Protein AF-A0A4Y2SVE7-F1 (afdb_monomer)

Structure (mmCIF, N/CA/C/O backbone):
data_AF-A0A4Y2SVE7-F1
#
_entry.id   AF-A0A4Y2SVE7-F1
#
loop_
_atom_site.group_PDB
_atom_site.id
_atom_site.type_symbol
_atom_site.label_atom_id
_atom_site.label_alt_id
_atom_site.label_comp_id
_atom_site.label_asym_id
_atom_site.label_entity_id
_atom_site.label_seq_id
_atom_site.pdbx_PDB_ins_code
_atom_site.Cartn_x
_atom_site.Cartn_y
_atom_site.Cartn_z
_atom_site.occupancy
_atom_site.B_iso_or_equiv
_atom_site.auth_seq_id
_atom_site.auth_comp_id
_atom_site.auth_asym_id
_atom_site.auth_atom_id
_atom_site.pdbx_PDB_model_num
ATOM 1 N N . MET A 1 1 ? 4.058 -2.018 -0.151 1.00 50.72 1 MET A N 1
ATOM 2 C CA . MET A 1 1 ? 3.365 -3.321 -0.138 1.00 50.72 1 MET A CA 1
ATOM 3 C C . MET A 1 1 ? 4.403 -4.383 -0.451 1.00 50.72 1 MET A C 1
ATOM 5 O O . MET A 1 1 ? 5.148 -4.201 -1.406 1.00 50.72 1 MET A O 1
ATOM 9 N N . MET A 1 2 ? 4.569 -5.380 0.418 1.00 52.44 2 MET A N 1
ATOM 10 C CA . MET A 1 2 ? 5.578 -6.427 0.231 1.00 52.44 2 MET A CA 1
ATOM 11 C C . MET A 1 2 ? 5.024 -7.499 -0.712 1.00 52.44 2 MET A C 1
ATOM 13 O O . MET A 1 2 ? 3.997 -8.097 -0.404 1.00 52.44 2 MET A O 1
ATOM 17 N N . CYS A 1 3 ? 5.701 -7.771 -1.828 1.00 52.84 3 CYS A N 1
ATOM 18 C CA . CYS A 1 3 ? 5.452 -8.984 -2.604 1.00 52.84 3 CYS A CA 1
ATOM 19 C C . CYS A 1 3 ? 6.048 -10.162 -1.823 1.00 52.84 3 CYS A C 1
ATOM 21 O O . CYS A 1 3 ? 7.262 -10.369 -1.817 1.00 52.84 3 CYS A O 1
ATOM 23 N N . TRP A 1 4 ? 5.211 -10.904 -1.101 1.00 47.75 4 TRP A N 1
ATOM 24 C CA . TRP A 1 4 ? 5.625 -12.163 -0.493 1.00 47.75 4 TRP A CA 1
ATOM 25 C C . TRP A 1 4 ? 5.637 -13.246 -1.572 1.00 47.75 4 TRP A C 1
ATOM 27 O O . TRP A 1 4 ? 4.600 -13.804 -1.909 1.00 47.75 4 TRP A O 1
ATOM 37 N N . CYS A 1 5 ? 6.819 -13.596 -2.081 1.00 53.22 5 CYS A N 1
ATOM 38 C CA . CYS A 1 5 ? 7.015 -14.766 -2.947 1.00 53.22 5 CYS A CA 1
ATOM 39 C C . CYS A 1 5 ? 6.949 -16.081 -2.141 1.00 53.22 5 CYS A C 1
ATOM 41 O O . CYS A 1 5 ? 7.854 -16.911 -2.202 1.00 53.22 5 CYS A O 1
ATOM 43 N N . SER A 1 6 ? 5.902 -16.264 -1.334 1.00 57.47 6 SER A N 1
ATOM 44 C CA . SER A 1 6 ? 5.630 -17.513 -0.622 1.00 57.47 6 SER A CA 1
ATOM 45 C C . SER A 1 6 ? 4.515 -18.263 -1.335 1.00 57.47 6 SER A C 1
ATOM 47 O O . SER A 1 6 ? 3.493 -17.674 -1.672 1.00 57.47 6 SER A O 1
ATOM 49 N N . LYS A 1 7 ? 4.653 -19.585 -1.489 1.00 58.97 7 LYS A N 1
ATOM 50 C CA . LYS A 1 7 ? 3.613 -20.445 -2.089 1.00 58.97 7 LYS A CA 1
ATOM 51 C C . LYS A 1 7 ? 2.276 -20.424 -1.326 1.00 58.97 7 LYS A C 1
ATOM 53 O O . LYS A 1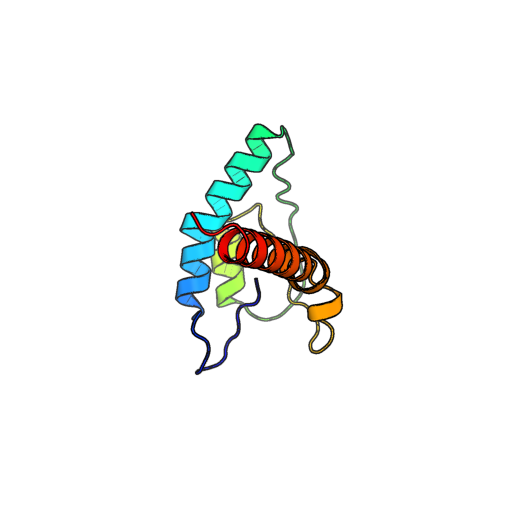 7 ? 1.286 -20.925 -1.837 1.00 58.97 7 LYS A O 1
ATOM 58 N N . LYS A 1 8 ? 2.252 -19.880 -0.100 1.00 66.00 8 LYS A N 1
ATOM 59 C CA . LYS A 1 8 ? 1.056 -19.734 0.751 1.00 66.00 8 LYS A CA 1
ATOM 60 C C . LYS A 1 8 ? 0.504 -18.301 0.792 1.00 66.00 8 LYS A C 1
ATOM 62 O O . LYS A 1 8 ? -0.444 -18.042 1.530 1.00 66.00 8 LYS A O 1
ATOM 67 N N . ALA A 1 9 ? 1.123 -17.356 0.086 1.00 68.88 9 ALA A N 1
ATOM 68 C CA . ALA A 1 9 ? 0.666 -15.973 0.075 1.00 68.88 9 ALA A CA 1
ATOM 69 C C . ALA A 1 9 ? -0.599 -15.835 -0.779 1.00 68.88 9 ALA A C 1
ATOM 71 O O . ALA A 1 9 ? -0.696 -16.413 -1.857 1.00 68.88 9 ALA A O 1
ATOM 72 N N . TRP A 1 10 ? -1.559 -15.047 -0.294 1.00 73.69 10 TRP A N 1
ATOM 73 C CA . TRP A 1 10 ? -2.801 -14.763 -1.021 1.00 73.69 10 TRP A CA 1
ATOM 74 C C . TRP A 1 10 ? -2.577 -13.760 -2.159 1.00 73.69 10 TRP A C 1
ATOM 76 O O . TRP A 1 10 ? -3.308 -13.758 -3.140 1.00 73.69 10 TRP A O 1
ATOM 86 N N . ALA A 1 11 ? -1.544 -12.922 -2.037 1.00 75.00 11 ALA A N 1
ATOM 87 C CA . ALA A 1 11 ? -1.086 -12.045 -3.102 1.00 75.00 11 ALA A CA 1
ATOM 88 C C . ALA A 1 11 ? 0.031 -12.749 -3.881 1.00 75.00 11 ALA A C 1
ATOM 90 O O . ALA A 1 11 ? 1.144 -12.904 -3.372 1.00 75.00 11 ALA A O 1
ATOM 91 N N . THR A 1 12 ? -0.281 -13.191 -5.099 1.00 81.81 12 THR A N 1
ATOM 92 C CA . THR A 1 12 ? 0.708 -13.732 -6.036 1.00 81.81 12 TH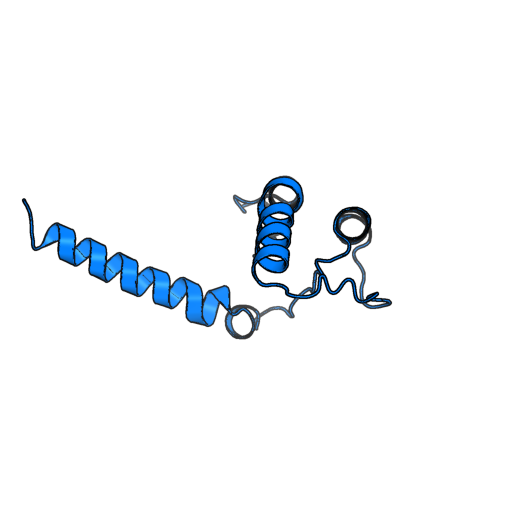R A CA 1
ATOM 93 C C . THR A 1 12 ? 1.481 -12.602 -6.712 1.00 81.81 12 THR A C 1
ATOM 95 O O . THR A 1 12 ? 1.097 -11.432 -6.647 1.00 81.81 12 THR A O 1
ATOM 98 N N . ARG A 1 13 ? 2.587 -12.952 -7.377 1.00 76.69 13 ARG A N 1
ATOM 99 C CA . ARG A 1 13 ? 3.383 -11.991 -8.147 1.00 76.69 13 ARG A CA 1
ATOM 100 C C . ARG A 1 13 ? 2.544 -11.310 -9.230 1.00 76.69 13 ARG A C 1
ATOM 102 O O . ARG A 1 13 ? 2.611 -10.096 -9.347 1.00 76.69 13 ARG A O 1
ATOM 109 N N . ASP A 1 14 ? 1.759 -12.077 -9.977 1.00 80.12 14 ASP A N 1
ATOM 110 C CA . ASP A 1 14 ? 1.006 -11.554 -11.121 1.00 80.12 14 ASP A CA 1
ATOM 111 C C . ASP A 1 14 ? -0.113 -10.612 -10.647 1.00 80.12 14 ASP A C 1
ATOM 113 O O . ASP A 1 14 ? -0.180 -9.476 -11.098 1.00 80.12 14 ASP A O 1
ATOM 117 N N . LEU A 1 15 ? -0.849 -10.987 -9.589 1.00 82.75 15 LEU A N 1
ATOM 118 C CA . LEU A 1 15 ? -1.820 -10.092 -8.937 1.00 82.75 15 LEU A CA 1
ATOM 119 C C . LEU A 1 15 ? -1.184 -8.791 -8.435 1.00 82.75 15 LEU A C 1
ATOM 121 O O . LEU A 1 15 ? -1.819 -7.737 -8.432 1.00 82.75 15 LEU A O 1
ATOM 125 N N . PHE A 1 16 ? 0.061 -8.858 -7.966 1.00 80.25 16 PHE A N 1
ATOM 126 C CA . PHE A 1 16 ? 0.780 -7.680 -7.505 1.00 80.25 16 PHE A CA 1
ATOM 127 C C . PHE A 1 16 ? 1.187 -6.758 -8.662 1.00 80.25 16 PHE A C 1
ATOM 129 O O . PHE A 1 16 ? 1.087 -5.540 -8.514 1.00 80.25 16 PHE A O 1
ATOM 136 N N . ILE A 1 17 ? 1.615 -7.320 -9.796 1.00 80.44 17 ILE A N 1
ATOM 137 C CA . ILE A 1 17 ? 1.916 -6.560 -11.017 1.00 80.44 17 ILE A CA 1
ATOM 138 C C . ILE A 1 17 ? 0.647 -5.880 -11.530 1.00 80.44 17 ILE A C 1
ATOM 140 O O . ILE A 1 17 ? 0.651 -4.659 -11.684 1.00 80.44 17 ILE A O 1
ATOM 144 N N . ASP A 1 18 ? -0.437 -6.640 -11.699 1.00 84.69 18 ASP A N 1
ATOM 145 C CA . ASP A 1 18 ? -1.721 -6.133 -12.196 1.00 84.69 18 ASP A CA 1
ATOM 146 C C . ASP A 1 18 ? -2.236 -5.001 -11.307 1.00 84.69 18 ASP A C 1
ATOM 148 O O . ASP A 1 18 ? -2.619 -3.933 -11.778 1.00 84.69 18 ASP A O 1
ATOM 152 N N . TRP A 1 19 ? -2.169 -5.181 -9.986 1.00 86.12 19 TRP A N 1
ATOM 153 C CA . TRP A 1 19 ? -2.569 -4.139 -9.047 1.00 86.12 19 TRP A CA 1
ATOM 154 C C . TRP A 1 19 ? -1.699 -2.876 -9.152 1.00 86.12 19 TRP A C 1
ATOM 156 O O . TRP A 1 19 ? -2.212 -1.759 -9.029 1.00 86.12 19 TRP A O 1
ATOM 166 N N . ILE A 1 20 ? -0.388 -3.015 -9.382 1.00 83.38 20 ILE A N 1
ATOM 167 C CA . ILE A 1 20 ? 0.486 -1.855 -9.588 1.00 83.38 20 ILE A CA 1
ATOM 168 C C . ILE A 1 20 ? 0.099 -1.107 -10.871 1.00 83.38 20 ILE A C 1
ATOM 170 O O . ILE A 1 20 ? -0.029 0.122 -10.829 1.00 83.38 20 ILE A O 1
ATOM 174 N N . ALA A 1 21 ? -0.067 -1.829 -11.978 1.00 83.62 21 ALA A N 1
ATOM 175 C CA . ALA A 1 21 ? -0.343 -1.256 -13.292 1.00 83.62 21 ALA A CA 1
ATOM 176 C C . ALA A 1 21 ? -1.733 -0.605 -13.350 1.00 83.62 21 ALA A C 1
ATOM 178 O O . ALA A 1 21 ? -1.848 0.576 -13.686 1.00 83.62 21 ALA A O 1
ATOM 179 N N . GLU A 1 22 ? -2.763 -1.335 -12.925 1.00 87.38 22 GLU A N 1
ATOM 180 C CA . GLU A 1 22 ? -4.165 -0.956 -13.122 1.00 87.38 22 GLU A CA 1
ATOM 181 C C . GLU A 1 22 ? -4.721 -0.064 -12.007 1.00 87.38 22 GLU A C 1
ATOM 183 O O . GLU A 1 22 ? -5.664 0.698 -12.225 1.00 87.38 22 GLU A O 1
ATOM 188 N N . VAL A 1 23 ? -4.157 -0.128 -10.794 1.00 89.56 23 VAL A N 1
ATOM 189 C CA . VAL A 1 23 ? -4.718 0.577 -9.627 1.00 89.56 23 VAL A CA 1
ATOM 190 C C . VAL A 1 23 ? -3.745 1.598 -9.054 1.00 89.56 23 VAL A C 1
ATOM 192 O O . VAL A 1 23 ? -4.070 2.785 -8.967 1.00 89.56 23 VAL A O 1
ATOM 195 N N . LEU A 1 24 ? -2.551 1.168 -8.641 1.00 86.44 24 LEU A N 1
ATOM 196 C CA . LEU A 1 24 ? -1.627 2.042 -7.916 1.00 86.44 24 LEU A CA 1
ATOM 197 C C . LEU A 1 24 ? -1.103 3.179 -8.803 1.00 86.44 24 LEU A C 1
ATOM 199 O O . LEU A 1 24 ? -1.168 4.346 -8.414 1.00 86.44 24 LEU A O 1
ATOM 203 N N . SER A 1 25 ? -0.577 2.840 -9.979 1.00 85.50 25 SER A N 1
ATOM 204 C CA . SER A 1 25 ? 0.031 3.784 -10.919 1.00 85.50 25 SER A CA 1
ATOM 205 C C . SER A 1 25 ? -0.913 4.927 -11.326 1.00 85.50 25 SER A C 1
ATOM 207 O O . SER A 1 25 ? -0.553 6.0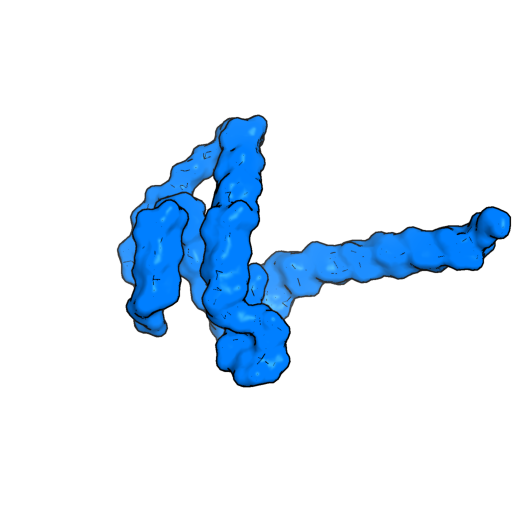92 -11.104 1.00 85.50 25 SER A O 1
ATOM 209 N N . PRO A 1 26 ? -2.139 4.672 -11.834 1.00 88.50 26 PRO A N 1
ATOM 210 C CA . PRO A 1 26 ? -3.051 5.750 -12.211 1.00 88.50 26 PRO A CA 1
ATOM 211 C C . PRO A 1 26 ? -3.471 6.606 -11.012 1.00 88.50 26 PRO A C 1
ATOM 213 O O . PRO A 1 26 ? -3.566 7.831 -11.139 1.00 88.50 26 PRO A O 1
ATOM 216 N N . LEU A 1 27 ? -3.663 5.997 -9.836 1.00 89.56 27 LEU A N 1
ATOM 217 C CA . LEU A 1 27 ? -4.049 6.719 -8.625 1.00 89.56 27 LEU A CA 1
ATOM 218 C C . LEU A 1 27 ? -2.943 7.672 -8.153 1.00 89.56 2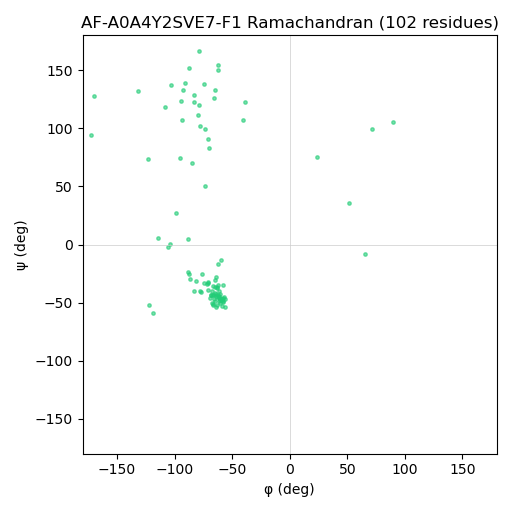7 LEU A C 1
ATOM 220 O O . LEU A 1 27 ? -3.212 8.845 -7.884 1.00 89.56 27 LEU A O 1
ATOM 224 N N . VAL A 1 28 ? -1.697 7.193 -8.097 1.00 86.56 28 VAL A N 1
ATOM 225 C CA . VAL A 1 28 ? -0.539 8.011 -7.709 1.00 86.56 28 VAL A CA 1
ATOM 226 C C . VAL A 1 28 ? -0.311 9.126 -8.725 1.00 86.56 28 VAL A C 1
ATOM 228 O O . VAL A 1 28 ? -0.128 10.277 -8.332 1.00 86.56 28 VAL A O 1
ATOM 231 N N . LYS A 1 29 ? -0.389 8.827 -10.028 1.00 85.31 29 LYS A N 1
ATOM 232 C CA . LYS A 1 29 ? -0.243 9.837 -11.085 1.00 85.31 29 LYS A CA 1
ATOM 233 C C . LYS A 1 29 ? -1.291 10.942 -10.956 1.00 85.31 29 LYS A C 1
ATOM 235 O O . LYS A 1 29 ? -0.941 12.120 -10.995 1.00 85.31 29 LYS A O 1
ATOM 240 N N . LYS A 1 30 ? -2.561 10.573 -10.758 1.00 89.00 30 LYS A N 1
ATOM 241 C CA . LYS A 1 30 ? -3.653 11.531 -10.543 1.00 89.00 30 LYS A CA 1
ATOM 242 C C . LYS A 1 30 ? -3.387 12.412 -9.323 1.00 89.00 30 LYS A C 1
ATOM 244 O O . LYS A 1 30 ? -3.510 13.629 -9.427 1.00 89.00 30 LYS A O 1
ATOM 249 N N . TYR A 1 31 ? -2.987 11.814 -8.202 1.00 88.06 31 TYR A N 1
ATOM 250 C CA . TYR A 1 31 ? -2.684 12.550 -6.975 1.00 88.06 31 TYR A CA 1
ATOM 251 C C . TYR A 1 31 ? -1.530 13.547 -7.159 1.00 88.06 31 TYR A C 1
ATOM 253 O O . TYR A 1 31 ? -1.652 14.702 -6.759 1.00 88.06 31 TYR A O 1
ATOM 261 N N . LEU A 1 32 ? -0.435 13.133 -7.807 1.00 85.38 32 LEU A N 1
ATOM 262 C CA . LEU A 1 32 ? 0.714 14.009 -8.064 1.00 85.38 32 LEU A CA 1
ATOM 263 C C . LEU A 1 32 ? 0.327 15.216 -8.928 1.00 85.38 32 LEU A C 1
ATOM 265 O O . LEU A 1 32 ? 0.675 16.341 -8.579 1.00 85.38 32 LEU A O 1
ATOM 269 N N . ILE A 1 33 ? -0.449 14.997 -9.997 1.00 85.38 33 ILE A N 1
ATOM 270 C CA . ILE A 1 33 ? -0.953 16.076 -10.863 1.00 85.38 33 ILE A CA 1
ATOM 271 C C . ILE A 1 33 ? -1.841 17.039 -10.065 1.00 85.38 33 ILE A C 1
ATOM 273 O O . ILE A 1 33 ? -1.663 18.251 -10.153 1.00 85.38 33 ILE A O 1
ATOM 277 N N . GLN A 1 34 ? -2.769 16.513 -9.260 1.00 90.94 34 GLN A N 1
ATOM 278 C CA . GLN A 1 34 ? -3.675 17.331 -8.445 1.00 90.94 34 GLN A CA 1
ATOM 279 C C . GLN A 1 34 ? -2.937 18.186 -7.410 1.00 90.94 34 GLN A C 1
ATOM 281 O O . GLN A 1 34 ? -3.355 19.306 -7.135 1.00 90.94 34 GLN A O 1
ATOM 286 N N . MET A 1 35 ? -1.842 17.671 -6.853 1.00 87.25 35 MET A N 1
ATOM 287 C CA . MET A 1 35 ? -1.029 18.374 -5.860 1.00 87.25 35 MET A CA 1
ATOM 288 C C . MET A 1 35 ? 0.070 19.247 -6.485 1.00 87.25 35 MET A C 1
ATOM 290 O O . MET A 1 35 ? 0.880 19.812 -5.753 1.00 87.25 35 MET A O 1
ATOM 294 N N . ASN A 1 36 ? 0.119 19.351 -7.820 1.00 84.00 36 ASN A N 1
ATOM 295 C CA . ASN A 1 36 ? 1.184 20.025 -8.569 1.00 84.00 36 ASN A CA 1
ATOM 296 C C . ASN A 1 36 ? 2.599 19.552 -8.162 1.00 84.00 36 ASN A C 1
ATOM 298 O O . ASN A 1 36 ? 3.552 20.331 -8.098 1.00 84.00 36 ASN A O 1
ATOM 302 N N . LEU A 1 37 ? 2.727 18.262 -7.842 1.00 81.44 37 LEU A N 1
ATOM 303 C CA . LEU A 1 37 ? 3.989 17.624 -7.485 1.00 81.44 37 LEU A CA 1
ATOM 304 C C . LEU A 1 37 ? 4.641 17.054 -8.745 1.00 81.44 37 LEU A C 1
ATOM 306 O O . LEU A 1 37 ? 3.976 16.461 -9.596 1.00 81.44 37 LEU A O 1
ATOM 310 N N . GLN A 1 38 ? 5.958 17.210 -8.864 1.00 69.19 38 GLN A N 1
ATOM 311 C CA . GLN A 1 38 ? 6.684 16.700 -10.023 1.00 69.19 38 GLN A CA 1
ATOM 312 C C . GLN A 1 38 ? 6.623 15.167 -10.077 1.00 69.19 38 GLN A C 1
ATOM 314 O O . GLN A 1 38 ? 6.910 14.472 -9.099 1.00 69.19 38 GLN A O 1
ATOM 319 N N . LEU A 1 39 ? 6.311 14.634 -11.261 1.00 63.19 39 LEU A N 1
ATOM 320 C CA . LEU A 1 39 ? 6.529 13.230 -11.604 1.00 63.19 39 LEU A CA 1
ATOM 321 C C . LEU A 1 39 ? 8.042 12.991 -11.727 1.00 63.19 39 LEU A C 1
ATOM 323 O O . LEU A 1 39 ? 8.611 13.057 -12.814 1.00 63.19 39 LEU A O 1
ATOM 327 N N . HIS 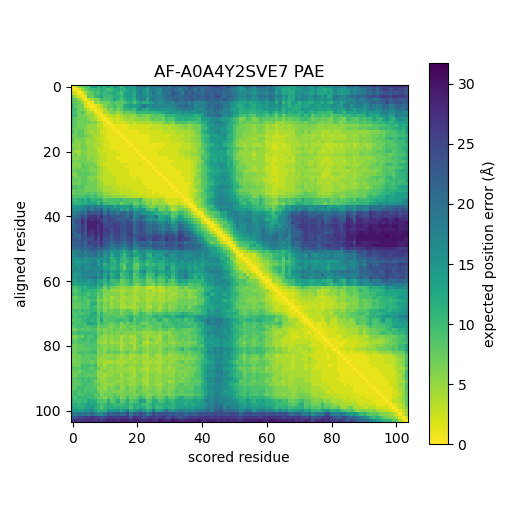A 1 40 ? 8.719 12.757 -10.602 1.00 54.78 40 HIS A N 1
ATOM 328 C CA . HIS A 1 40 ? 10.146 12.443 -10.595 1.00 54.78 40 HIS A CA 1
ATOM 329 C C . HIS A 1 40 ? 10.395 11.031 -11.153 1.00 54.78 40 HIS A C 1
ATOM 331 O O . HIS A 1 40 ? 10.443 10.053 -10.412 1.00 54.78 40 HIS A O 1
ATOM 337 N N . ALA A 1 41 ? 10.608 10.928 -12.464 1.00 50.19 41 ALA A N 1
ATOM 338 C CA . ALA A 1 41 ? 11.265 9.788 -13.101 1.00 50.19 41 ALA A CA 1
ATOM 339 C C . ALA A 1 41 ? 12.787 10.004 -13.044 1.00 50.19 41 ALA A C 1
ATOM 341 O O . ALA A 1 41 ? 13.417 10.358 -14.037 1.00 50.19 41 ALA A O 1
ATOM 342 N N . HIS A 1 42 ? 13.391 9.914 -11.855 1.00 42.34 42 HIS A N 1
ATOM 343 C CA . HIS A 1 42 ? 14.848 10.015 -11.763 1.00 42.34 42 HIS A CA 1
ATOM 344 C C . HIS A 1 42 ? 15.457 8.668 -12.159 1.00 42.34 42 HIS A C 1
ATOM 346 O O . HIS A 1 42 ? 15.280 7.684 -11.437 1.00 42.34 42 HIS A O 1
ATOM 352 N N . ASN A 1 43 ? 16.136 8.640 -13.311 1.00 42.72 43 ASN A N 1
ATOM 353 C CA . ASN A 1 43 ? 16.892 7.506 -13.843 1.00 42.72 43 ASN A CA 1
ATOM 354 C C . ASN A 1 43 ? 17.664 6.797 -12.721 1.00 42.72 43 ASN A C 1
ATOM 356 O O . ASN A 1 43 ? 18.646 7.318 -12.196 1.00 42.72 43 ASN A O 1
ATOM 360 N N . ALA A 1 44 ? 17.201 5.613 -12.328 1.00 41.56 44 ALA A N 1
ATOM 361 C CA . ALA A 1 44 ? 17.880 4.779 -11.351 1.00 41.56 44 ALA A CA 1
ATOM 362 C C . ALA A 1 44 ? 18.759 3.771 -12.091 1.00 41.56 44 ALA A C 1
ATOM 364 O O . ALA A 1 44 ? 18.435 2.590 -12.178 1.00 41.56 44 ALA A O 1
ATOM 365 N N . GLU A 1 45 ? 19.883 4.238 -12.628 1.00 41.94 45 GLU A N 1
ATOM 366 C CA . GLU A 1 45 ? 20.957 3.320 -12.984 1.00 41.94 45 GLU A CA 1
ATOM 367 C C . GLU A 1 45 ? 21.529 2.692 -11.704 1.00 41.94 45 GLU A C 1
ATOM 369 O O . GLU A 1 45 ? 21.969 3.384 -10.787 1.00 41.94 45 GLU A O 1
ATOM 374 N N . ARG A 1 46 ? 21.546 1.353 -11.700 1.00 44.59 46 ARG A N 1
ATOM 375 C CA . ARG A 1 46 ? 22.330 0.450 -10.839 1.00 44.59 46 ARG A CA 1
ATOM 376 C C . ARG A 1 46 ? 21.901 0.361 -9.369 1.00 44.59 46 ARG A C 1
ATOM 378 O O . ARG A 1 46 ? 22.396 1.091 -8.524 1.00 44.59 46 ARG A O 1
ATOM 385 N N . PHE A 1 47 ? 21.140 -0.689 -9.040 1.00 33.34 47 PHE A N 1
ATOM 386 C CA . PHE A 1 47 ? 21.634 -1.790 -8.191 1.00 33.34 47 PHE A CA 1
ATOM 387 C C . PHE A 1 47 ? 20.642 -2.976 -8.172 1.00 33.34 47 PHE A C 1
ATOM 389 O O . PHE A 1 47 ? 19.495 -2.825 -7.774 1.00 33.34 47 PHE A O 1
ATOM 396 N N . CYS A 1 48 ? 21.166 -4.172 -8.463 1.00 37.75 48 CYS A N 1
ATOM 397 C CA . CYS A 1 48 ? 20.703 -5.488 -7.990 1.00 37.75 48 CYS A CA 1
ATOM 398 C C . CYS A 1 48 ? 19.642 -6.305 -8.778 1.00 37.75 48 CYS A C 1
ATOM 400 O O . CYS A 1 48 ? 18.438 -6.090 -8.689 1.00 37.75 48 CYS A O 1
ATOM 402 N N . ARG A 1 49 ? 20.168 -7.352 -9.439 1.00 43.75 49 ARG A N 1
ATOM 403 C CA . ARG A 1 49 ? 19.772 -8.782 -9.477 1.00 43.75 49 ARG A CA 1
ATOM 404 C C . ARG A 1 49 ? 18.314 -9.151 -9.143 1.00 43.75 49 ARG A C 1
ATOM 406 O O . ARG A 1 49 ? 18.039 -9.740 -8.102 1.00 43.75 49 ARG A O 1
ATOM 413 N N . SER A 1 50 ? 17.415 -8.889 -10.082 1.00 43.81 50 SER A N 1
ATOM 414 C CA . SER A 1 50 ? 16.242 -9.714 -10.421 1.00 43.81 50 SER A CA 1
ATOM 415 C C . SER A 1 50 ? 15.645 -9.083 -11.677 1.00 43.81 50 SER A C 1
ATOM 417 O O . SER A 1 50 ? 14.952 -8.073 -11.578 1.00 43.81 50 SER A O 1
ATOM 419 N N . THR A 1 51 ? 16.041 -9.591 -12.841 1.00 51.72 51 THR A N 1
ATOM 420 C CA . THR A 1 51 ? 15.845 -8.944 -14.146 1.00 51.72 51 THR A CA 1
ATOM 421 C C . THR A 1 51 ? 14.357 -8.863 -14.517 1.00 51.72 51 THR A C 1
ATOM 423 O O . THR A 1 51 ? 13.819 -7.778 -14.671 1.00 51.72 51 THR A O 1
ATOM 426 N N . ASP A 1 52 ? 13.601 -9.955 -14.464 1.00 58.28 52 ASP A N 1
ATOM 427 C CA . ASP A 1 52 ? 12.317 -9.984 -15.190 1.00 58.28 52 ASP A CA 1
ATOM 428 C C . ASP A 1 52 ? 11.178 -9.116 -14.604 1.00 58.28 52 ASP A C 1
ATOM 430 O O . ASP A 1 52 ? 10.370 -8.568 -15.349 1.00 58.28 52 ASP A O 1
ATOM 434 N N . LEU A 1 53 ? 11.084 -8.968 -13.273 1.00 57.94 53 LEU A N 1
ATOM 435 C CA . LEU A 1 53 ? 9.986 -8.213 -12.635 1.00 57.94 53 LEU A CA 1
ATOM 436 C C . LEU A 1 53 ? 10.250 -6.704 -12.607 1.00 57.94 53 LEU A C 1
ATOM 438 O O . LEU A 1 53 ? 9.329 -5.902 -12.772 1.00 57.94 53 LEU A O 1
ATOM 442 N N . GLN A 1 54 ? 11.502 -6.326 -12.336 1.00 58.31 54 GLN A N 1
ATOM 443 C CA . GLN A 1 54 ? 11.886 -4.921 -12.347 1.00 58.31 54 GLN A CA 1
ATOM 444 C C . GLN A 1 54 ? 11.842 -4.394 -13.772 1.00 58.31 54 GLN A C 1
ATOM 446 O O . GLN A 1 54 ? 11.284 -3.325 -13.971 1.00 58.31 54 GLN A O 1
ATOM 451 N N . ASP A 1 55 ? 12.339 -5.151 -14.750 1.00 59.22 55 ASP A N 1
ATOM 452 C CA . ASP A 1 55 ? 12.393 -4.689 -16.134 1.00 59.22 55 ASP A CA 1
ATOM 453 C C . ASP A 1 55 ? 10.981 -4.425 -16.692 1.00 59.22 55 ASP A C 1
ATOM 455 O O . ASP A 1 55 ? 10.748 -3.354 -17.245 1.00 59.22 55 ASP A O 1
ATOM 459 N N . PHE A 1 56 ? 9.997 -5.304 -16.443 1.00 60.91 56 PHE A N 1
ATOM 460 C CA . PHE A 1 56 ? 8.599 -5.078 -16.852 1.00 60.91 56 PHE A CA 1
ATOM 461 C C . PHE A 1 56 ? 7.988 -3.812 -16.218 1.00 60.91 56 PHE A C 1
ATOM 463 O O . PHE A 1 56 ? 7.473 -2.936 -16.915 1.00 60.91 56 PHE A O 1
ATOM 470 N N . LEU A 1 57 ? 8.100 -3.666 -14.892 1.00 62.19 57 LEU A N 1
ATOM 471 C CA . LEU A 1 57 ? 7.517 -2.529 -14.166 1.00 62.19 57 LEU A CA 1
ATOM 472 C C . LEU A 1 57 ? 8.251 -1.204 -14.443 1.00 62.19 57 LEU A C 1
ATOM 474 O O . LEU A 1 57 ? 7.621 -0.147 -14.458 1.00 62.19 57 LEU A O 1
ATOM 478 N N . LEU A 1 58 ? 9.566 -1.245 -14.682 1.00 59.34 58 LEU A N 1
ATOM 479 C CA . LEU A 1 58 ? 10.382 -0.077 -15.029 1.00 59.34 58 LEU A CA 1
ATOM 480 C C . LEU A 1 58 ? 10.090 0.429 -16.449 1.00 59.34 58 LEU A C 1
ATOM 482 O O . LEU A 1 58 ? 10.156 1.639 -16.679 1.00 59.34 58 LEU A O 1
ATOM 486 N N . ILE A 1 59 ? 9.760 -0.466 -17.390 1.00 58.03 59 ILE A N 1
ATOM 487 C CA . ILE A 1 59 ? 9.433 -0.098 -18.775 1.00 58.03 59 ILE A CA 1
ATOM 488 C C . ILE A 1 59 ? 8.090 0.645 -18.840 1.00 58.03 59 ILE A C 1
ATOM 490 O O . ILE A 1 59 ? 8.010 1.702 -19.478 1.00 58.03 59 ILE A O 1
ATOM 494 N N . GLU A 1 60 ? 7.055 0.147 -18.157 1.00 59.72 60 GLU A N 1
ATOM 495 C CA . GLU A 1 60 ? 5.704 0.726 -18.227 1.00 59.72 60 GLU A CA 1
ATOM 496 C C . GLU A 1 60 ? 5.471 1.880 -17.234 1.00 59.72 60 GLU A C 1
ATOM 498 O O . GLU A 1 60 ? 4.725 2.817 -17.536 1.00 59.72 60 GLU A O 1
ATOM 503 N N . ILE A 1 61 ? 6.138 1.886 -16.071 1.00 67.00 61 ILE A N 1
ATOM 504 C CA . ILE A 1 61 ? 5.850 2.826 -14.974 1.00 67.00 61 ILE A CA 1
ATOM 505 C C . ILE A 1 61 ? 7.101 3.627 -14.595 1.00 67.00 61 ILE A C 1
ATOM 507 O O . ILE A 1 61 ? 7.706 3.472 -13.535 1.00 67.00 61 ILE A O 1
ATOM 511 N N . LYS A 1 62 ? 7.458 4.575 -15.465 1.00 68.75 62 LYS A N 1
ATOM 512 C CA . LYS A 1 62 ? 8.710 5.355 -15.385 1.00 68.75 62 LYS A CA 1
ATOM 513 C C . LYS A 1 62 ? 8.880 6.226 -14.129 1.00 68.75 62 LYS A C 1
ATOM 515 O O . LYS A 1 62 ? 9.983 6.682 -13.854 1.00 68.75 62 LYS A O 1
ATOM 520 N N . PHE A 1 63 ? 7.810 6.495 -13.379 1.00 72.69 63 PHE A N 1
ATOM 521 C CA . PHE A 1 63 ? 7.827 7.394 -12.215 1.00 72.69 63 PHE A CA 1
ATOM 522 C C . PHE A 1 63 ? 7.755 6.670 -10.861 1.00 72.69 63 PHE A C 1
ATOM 524 O O . PHE A 1 63 ? 7.798 7.327 -9.821 1.00 72.69 63 PHE A O 1
ATOM 531 N N . ILE A 1 64 ? 7.637 5.336 -10.845 1.00 74.06 64 ILE A N 1
ATOM 532 C CA . ILE A 1 64 ? 7.639 4.544 -9.610 1.00 74.06 64 ILE A CA 1
ATOM 533 C C . ILE A 1 64 ? 8.958 3.779 -9.522 1.00 74.06 64 ILE A C 1
ATOM 535 O O . ILE A 1 64 ? 9.254 2.920 -10.344 1.00 74.06 64 ILE A O 1
ATOM 539 N N . LYS A 1 65 ? 9.747 4.063 -8.482 1.00 73.62 65 LYS A N 1
ATOM 540 C CA . LYS A 1 65 ? 10.978 3.324 -8.188 1.00 73.62 65 LYS A CA 1
ATOM 541 C C . LYS A 1 65 ? 10.699 2.209 -7.186 1.00 73.62 65 LYS A C 1
ATOM 543 O O . LYS A 1 65 ? 10.259 2.471 -6.067 1.00 73.62 65 LYS A O 1
ATOM 548 N N . ILE A 1 66 ? 11.029 0.978 -7.561 1.00 71.88 66 ILE A N 1
ATOM 549 C CA . ILE A 1 66 ? 10.933 -0.188 -6.679 1.00 71.88 66 ILE A CA 1
ATOM 550 C C . ILE A 1 66 ? 12.278 -0.387 -5.977 1.00 71.88 66 ILE A C 1
ATOM 552 O O . ILE A 1 66 ? 13.333 -0.329 -6.602 1.00 71.88 66 ILE A O 1
ATOM 556 N N . GLN A 1 67 ? 12.249 -0.594 -4.660 1.00 73.12 67 GLN A N 1
ATOM 557 C CA . GLN A 1 67 ? 13.437 -0.901 -3.864 1.00 73.12 67 GLN A CA 1
ATOM 558 C C . GLN A 1 67 ? 13.153 -2.095 -2.957 1.00 73.12 67 GLN A C 1
ATOM 560 O O . GLN A 1 67 ? 12.131 -2.136 -2.267 1.00 73.12 67 GLN A O 1
ATOM 565 N N . PHE A 1 68 ? 14.075 -3.054 -2.945 1.00 73.12 68 PHE A N 1
ATOM 566 C CA . PHE A 1 68 ? 14.039 -4.180 -2.021 1.00 73.12 68 PHE A CA 1
ATOM 567 C C . PHE A 1 68 ? 14.640 -3.757 -0.685 1.00 73.12 68 PHE A C 1
ATOM 569 O O . PHE A 1 68 ? 15.737 -3.204 -0.627 1.00 73.12 68 PHE A O 1
ATOM 576 N N . LEU A 1 69 ? 13.906 -4.012 0.395 1.00 74.62 69 LEU A N 1
ATOM 577 C CA . LEU A 1 69 ? 14.384 -3.751 1.745 1.00 74.62 69 LEU A CA 1
ATOM 578 C C . LEU A 1 69 ? 15.159 -4.958 2.280 1.00 74.62 69 LEU A C 1
ATOM 580 O O . LEU A 1 69 ? 14.850 -6.092 1.904 1.00 74.62 69 LEU A O 1
ATOM 584 N N . PRO A 1 70 ? 16.120 -4.743 3.193 1.00 78.44 70 PRO A N 1
ATOM 585 C CA . PRO A 1 70 ? 16.841 -5.841 3.811 1.00 78.44 70 PRO A CA 1
ATOM 586 C C . PRO A 1 70 ? 15.896 -6.741 4.623 1.00 78.44 70 PRO A C 1
ATOM 588 O O . PRO A 1 70 ? 14.888 -6.261 5.168 1.00 78.44 70 PRO A O 1
ATOM 591 N N . PRO A 1 71 ? 16.213 -8.042 4.730 1.00 75.00 71 PRO A N 1
ATOM 592 C CA . PRO A 1 71 ? 15.442 -8.967 5.549 1.00 75.00 71 PRO A CA 1
ATOM 593 C C . PRO A 1 71 ? 15.476 -8.553 7.031 1.00 75.00 71 PRO A C 1
ATOM 595 O O . PRO A 1 71 ? 16.406 -7.892 7.487 1.00 75.00 71 PRO A O 1
ATOM 598 N N . ASN A 1 72 ? 14.454 -8.949 7.794 1.00 78.75 72 ASN A N 1
ATOM 599 C CA . ASN A 1 72 ? 14.318 -8.773 9.254 1.00 78.75 72 ASN A CA 1
ATOM 600 C C . ASN A 1 72 ? 14.203 -7.337 9.800 1.00 78.75 72 ASN A C 1
ATOM 602 O O . ASN A 1 72 ? 13.886 -7.173 10.973 1.00 78.75 72 ASN A O 1
ATOM 606 N N . ILE A 1 73 ? 14.386 -6.296 8.985 1.00 79.19 73 ILE A N 1
ATOM 607 C CA . ILE A 1 73 ? 14.199 -4.889 9.409 1.00 79.19 73 ILE A CA 1
ATOM 608 C C . ILE A 1 73 ? 13.039 -4.198 8.692 1.00 79.19 73 ILE A C 1
ATOM 610 O O . ILE A 1 73 ? 12.797 -3.001 8.859 1.00 79.19 73 ILE A O 1
ATOM 614 N N . THR A 1 74 ? 12.298 -4.953 7.887 1.00 74.69 74 THR A N 1
ATOM 615 C CA . THR A 1 74 ? 11.268 -4.423 7.000 1.00 74.69 74 THR A CA 1
ATOM 616 C C . THR A 1 74 ? 10.154 -3.714 7.773 1.00 74.69 74 THR A C 1
ATOM 618 O O . THR A 1 74 ? 9.768 -2.622 7.381 1.00 74.69 74 THR A O 1
ATOM 621 N N . GLN A 1 75 ? 9.731 -4.245 8.925 1.00 78.56 75 GLN A N 1
ATOM 622 C CA . GLN A 1 75 ? 8.717 -3.617 9.788 1.00 78.56 75 GLN A CA 1
ATOM 623 C C . GLN A 1 75 ? 9.165 -2.273 10.382 1.00 78.56 75 GLN A C 1
ATOM 625 O O . GLN A 1 75 ? 8.343 -1.393 10.635 1.00 78.56 75 GLN A O 1
ATOM 630 N N . LEU A 1 76 ? 10.471 -2.103 10.617 1.00 82.75 76 LEU A N 1
ATOM 631 C CA . LEU A 1 76 ? 11.027 -0.856 11.140 1.00 82.75 76 LEU A CA 1
ATOM 632 C C . LEU A 1 76 ? 11.108 0.214 10.047 1.00 82.75 76 LEU A C 1
ATOM 634 O O . LEU A 1 76 ? 10.823 1.386 10.305 1.00 82.75 76 LEU A O 1
ATOM 638 N N . LEU A 1 77 ? 11.512 -0.203 8.845 1.00 82.94 77 LEU A N 1
ATOM 639 C CA . LEU A 1 77 ? 11.723 0.683 7.704 1.00 82.94 77 LEU A CA 1
ATOM 640 C C . LEU A 1 77 ? 10.429 1.024 6.965 1.00 82.94 77 LEU A C 1
ATOM 642 O O . LEU A 1 77 ? 10.315 2.118 6.416 1.00 82.94 77 LEU A O 1
ATOM 646 N N . GLN A 1 78 ? 9.447 0.121 6.933 1.00 82.75 78 GLN A N 1
ATOM 647 C CA . GLN A 1 78 ? 8.219 0.360 6.190 1.00 82.75 78 GLN A CA 1
ATOM 648 C C . GLN A 1 78 ? 7.266 1.280 6.963 1.00 82.75 78 GLN A C 1
ATOM 650 O O . GLN A 1 78 ? 6.779 0.924 8.040 1.00 82.75 78 GLN A O 1
ATOM 655 N N . PRO A 1 79 ? 6.910 2.449 6.396 1.00 82.94 79 PRO A N 1
ATOM 656 C CA . PRO A 1 79 ? 6.002 3.387 7.054 1.00 82.94 79 PRO A CA 1
ATOM 657 C C . PRO A 1 79 ? 4.596 2.799 7.252 1.00 82.94 79 PRO A C 1
ATOM 659 O O . PRO A 1 79 ? 3.905 3.157 8.212 1.00 82.94 79 PRO A O 1
ATOM 662 N N . MET A 1 80 ? 4.198 1.866 6.378 1.00 87.44 80 MET A N 1
ATOM 663 C CA . MET A 1 80 ? 2.934 1.133 6.470 1.00 87.44 80 MET A CA 1
ATOM 664 C C . MET A 1 80 ? 2.818 0.354 7.782 1.00 87.44 80 MET A C 1
ATOM 666 O O . MET A 1 80 ? 1.849 0.548 8.517 1.00 87.44 80 MET A O 1
ATOM 670 N N . ASP A 1 81 ? 3.824 -0.462 8.101 1.00 84.88 81 ASP A N 1
ATOM 671 C CA . ASP A 1 81 ? 3.831 -1.310 9.297 1.00 84.88 81 ASP A CA 1
ATOM 672 C C . ASP A 1 81 ? 3.915 -0.477 10.575 1.00 84.88 81 ASP A C 1
ATOM 674 O O . ASP A 1 81 ? 3.219 -0.745 11.557 1.00 84.88 81 ASP A O 1
ATOM 678 N N . ARG A 1 82 ? 4.727 0.585 10.552 1.00 82.56 82 ARG A N 1
ATOM 679 C CA . ARG A 1 82 ? 5.021 1.355 11.761 1.00 82.56 82 ARG A CA 1
ATOM 680 C C . ARG A 1 82 ? 3.911 2.318 12.171 1.00 82.56 82 ARG A C 1
ATOM 682 O O . ARG A 1 82 ? 3.667 2.492 13.364 1.00 82.56 82 ARG A O 1
ATOM 689 N N . ARG A 1 83 ? 3.271 2.998 11.214 1.00 88.44 83 ARG A N 1
ATOM 690 C CA . ARG A 1 83 ? 2.306 4.073 11.520 1.00 88.44 83 ARG A CA 1
ATOM 691 C C . ARG A 1 83 ? 0.933 3.804 10.939 1.00 88.44 83 ARG A C 1
ATOM 693 O O . ARG A 1 83 ? -0.043 3.859 11.681 1.00 88.44 83 ARG A O 1
ATOM 700 N N . VAL A 1 84 ? 0.854 3.513 9.643 1.00 91.06 84 VAL A N 1
ATOM 701 C CA . VAL A 1 84 ? -0.432 3.462 8.932 1.00 91.06 84 VAL A CA 1
ATOM 702 C C . VAL A 1 84 ? -1.312 2.346 9.487 1.00 91.06 84 VAL A C 1
ATOM 704 O O . VAL A 1 84 ? -2.420 2.622 9.938 1.00 91.06 84 VAL A O 1
ATOM 707 N N . ILE A 1 85 ? -0.806 1.110 9.547 1.00 89.88 85 ILE A N 1
ATOM 708 C CA . ILE A 1 85 ? -1.567 -0.046 10.044 1.00 89.88 85 ILE A CA 1
ATOM 709 C C . ILE A 1 85 ? -1.905 0.116 11.530 1.00 89.88 85 ILE A C 1
ATOM 711 O O . ILE A 1 85 ? -3.029 -0.168 11.939 1.00 89.88 85 ILE A O 1
ATOM 715 N N . SER A 1 86 ? -0.959 0.597 12.342 1.00 91.06 86 SER A N 1
ATOM 716 C CA . SER A 1 86 ? -1.187 0.832 13.774 1.00 91.06 86 SER A CA 1
ATOM 717 C C . SER A 1 86 ? -2.313 1.843 14.011 1.00 91.06 86 SER A C 1
ATOM 719 O O . SER A 1 86 ? -3.233 1.584 14.788 1.00 91.06 86 SER A O 1
ATOM 721 N N . ASN A 1 87 ? -2.294 2.967 13.292 1.00 95.19 87 ASN A N 1
ATOM 722 C CA . ASN A 1 87 ? -3.340 3.981 13.388 1.00 95.19 87 ASN A CA 1
ATOM 723 C C . ASN A 1 87 ? -4.675 3.466 12.850 1.00 95.19 87 ASN A C 1
ATOM 725 O O . ASN A 1 87 ? -5.695 3.656 13.507 1.00 95.19 87 ASN A O 1
ATOM 729 N N . LEU A 1 88 ? -4.672 2.771 11.710 1.00 95.19 88 LEU A N 1
ATOM 730 C CA . LEU A 1 88 ? -5.876 2.173 11.138 1.00 95.19 88 LEU A CA 1
ATOM 731 C C . LEU A 1 88 ? -6.548 1.226 12.137 1.00 95.19 88 LEU A C 1
ATOM 733 O O . LEU A 1 88 ? -7.744 1.355 12.375 1.00 95.19 88 LEU A O 1
ATOM 737 N N . LYS A 1 89 ? -5.777 0.338 12.779 1.00 94.88 89 LYS A N 1
ATOM 738 C CA . LYS A 1 89 ? -6.288 -0.557 13.827 1.00 94.88 89 LYS A CA 1
ATOM 739 C C . LYS A 1 89 ? -6.910 0.231 14.974 1.00 94.88 89 LYS A C 1
ATOM 741 O O . LYS A 1 89 ? -8.037 -0.053 15.350 1.00 94.88 89 LYS A O 1
ATOM 746 N N . LYS A 1 90 ? -6.222 1.255 15.488 1.00 95.56 90 LYS A N 1
ATOM 747 C CA . LYS A 1 90 ? -6.745 2.093 16.581 1.00 95.56 90 LYS A CA 1
ATOM 748 C C . LYS A 1 90 ? -8.067 2.767 16.214 1.00 95.56 90 LYS A C 1
ATOM 750 O O . LYS A 1 90 ? -9.010 2.715 17.001 1.00 95.56 90 LYS A O 1
ATOM 755 N N . PHE A 1 91 ? -8.143 3.386 15.036 1.00 96.25 91 PHE A N 1
ATOM 756 C CA . PHE A 1 91 ? -9.359 4.061 14.583 1.00 96.25 91 PHE A CA 1
ATOM 757 C C . PHE A 1 91 ? -10.497 3.077 14.334 1.00 96.25 91 PHE A C 1
ATOM 759 O O . PHE A 1 91 ? -11.609 3.326 14.789 1.00 96.25 91 PHE A O 1
ATOM 766 N N . TYR A 1 92 ? -10.209 1.945 13.690 1.00 96.12 92 TYR A N 1
ATOM 767 C CA . TYR A 1 92 ? -11.194 0.896 13.457 1.00 96.12 92 TYR A CA 1
ATOM 768 C C . TYR A 1 92 ? -11.737 0.337 14.773 1.00 96.12 92 TYR A C 1
ATOM 770 O O . TYR A 1 92 ? -12.944 0.276 14.958 1.00 96.12 92 TYR A O 1
ATOM 778 N N . THR A 1 93 ? -10.863 0.012 15.729 1.00 96.06 93 THR A N 1
ATOM 779 C CA . THR A 1 93 ? -11.261 -0.466 17.057 1.00 96.06 93 THR A CA 1
ATOM 780 C C . THR A 1 93 ? -12.113 0.564 17.797 1.00 96.06 93 THR A C 1
ATOM 782 O O . THR A 1 93 ? -13.137 0.203 18.368 1.00 96.06 93 THR A O 1
ATOM 785 N N . LYS A 1 94 ? -11.748 1.852 17.749 1.00 95.69 94 LYS A N 1
ATOM 786 C CA . LYS A 1 94 ? -12.552 2.921 18.358 1.00 95.69 94 LYS A CA 1
ATOM 787 C C . LYS A 1 94 ? -13.934 3.038 17.708 1.00 95.69 94 LYS A C 1
ATOM 789 O O . LYS A 1 94 ? -14.919 3.152 18.427 1.00 95.69 94 LYS A O 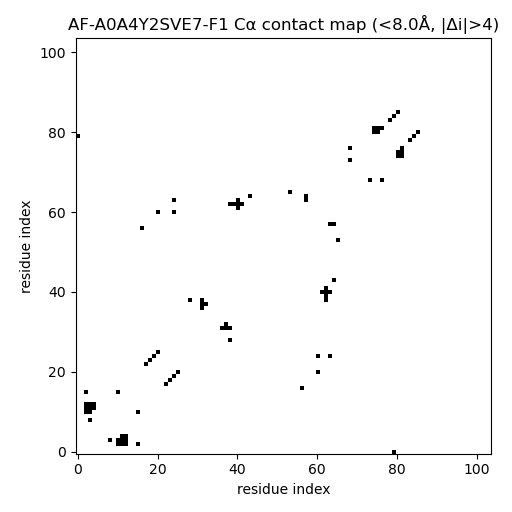1
ATOM 794 N N . ALA A 1 95 ? -14.003 3.014 16.378 1.00 95.44 95 ALA A N 1
ATOM 795 C CA . ALA A 1 95 ? -15.265 3.086 15.644 1.00 95.44 95 ALA A CA 1
ATOM 796 C C . ALA A 1 95 ? -16.150 1.864 15.924 1.00 95.44 95 ALA A C 1
ATOM 798 O O . ALA A 1 95 ? -17.337 2.019 16.186 1.00 95.44 95 ALA A O 1
ATOM 799 N N . LEU A 1 96 ? -15.556 0.668 15.948 1.00 95.50 96 LEU A N 1
ATOM 800 C CA . LEU A 1 96 ? -16.245 -0.583 16.243 1.00 95.50 96 LEU A CA 1
ATOM 801 C C . LEU A 1 96 ? -16.836 -0.580 17.657 1.00 95.50 96 LEU A C 1
ATOM 803 O O . LEU A 1 96 ? -18.014 -0.876 17.821 1.00 95.50 96 LEU A O 1
ATOM 807 N N . PHE A 1 97 ? -16.052 -0.204 18.674 1.00 94.44 97 PHE A N 1
ATOM 808 C CA . PHE A 1 97 ? -16.572 -0.101 20.040 1.00 94.44 97 PHE A CA 1
ATOM 809 C C . PHE A 1 97 ? -17.598 1.021 20.189 1.00 94.44 97 PHE A C 1
ATOM 811 O O . PHE A 1 97 ? -18.566 0.846 20.917 1.00 94.44 97 PHE A O 1
ATOM 818 N N . GLY A 1 98 ? -17.429 2.143 19.484 1.00 93.06 98 GLY A N 1
ATOM 819 C CA . GLY A 1 98 ? -18.440 3.198 19.436 1.00 93.06 98 GLY A CA 1
ATOM 820 C C . GLY A 1 98 ? -19.776 2.682 18.905 1.00 93.06 98 GLY A C 1
ATOM 821 O O . GLY A 1 98 ? -20.790 2.860 19.566 1.00 93.06 98 GLY A O 1
ATOM 822 N N . ALA A 1 99 ? -19.764 1.980 17.771 1.00 91.31 99 ALA A N 1
ATOM 823 C CA . ALA A 1 99 ? -20.967 1.409 17.165 1.00 91.31 99 ALA A CA 1
ATOM 824 C C . ALA A 1 99 ? -21.617 0.314 18.030 1.00 91.31 99 ALA A C 1
ATOM 826 O O . ALA A 1 99 ? -22.836 0.222 18.084 1.00 91.31 99 ALA A O 1
ATOM 827 N N . LEU A 1 100 ? -20.821 -0.505 18.726 1.00 91.44 100 LEU A N 1
ATOM 828 C CA . LEU A 1 100 ? -21.341 -1.564 19.601 1.00 91.44 100 LEU A CA 1
ATOM 829 C C . LEU A 1 100 ? -21.917 -1.034 20.923 1.00 91.44 100 LEU A C 1
ATOM 831 O O . LEU A 1 100 ? -22.838 -1.637 21.464 1.00 91.44 100 LEU A O 1
ATOM 835 N N . LEU A 1 101 ? -21.357 0.049 21.471 1.00 83.38 101 LEU A N 1
ATOM 836 C CA . LE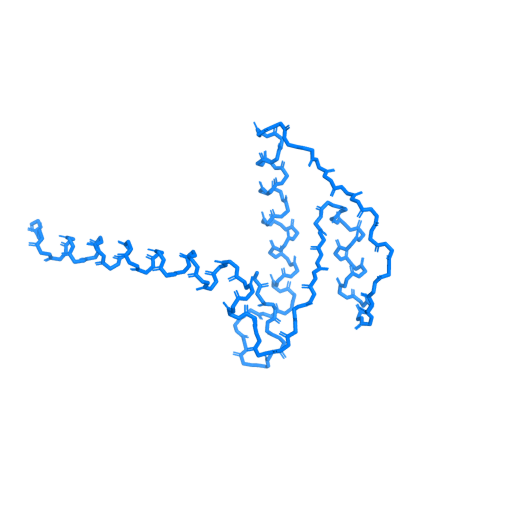U A 1 101 ? -21.780 0.617 22.758 1.00 83.38 101 LEU A CA 1
ATOM 837 C C . LEU A 1 101 ? -22.912 1.644 22.626 1.00 83.38 101 LEU A C 1
ATOM 839 O O . LEU A 1 101 ? -23.634 1.863 23.593 1.00 83.38 101 LEU A O 1
ATOM 843 N N . LEU A 1 102 ? -23.061 2.270 21.457 1.00 69.69 102 LEU A N 1
ATOM 844 C CA . LEU A 1 102 ? -24.128 3.229 21.146 1.00 69.69 102 LEU A CA 1
ATOM 845 C C . LEU A 1 102 ? -25.281 2.579 20.370 1.00 69.69 102 LEU A C 1
ATOM 847 O O . LEU A 1 102 ? -25.912 3.280 19.593 1.00 69.69 102 LEU A O 1
ATOM 851 N N . GLY A 1 103 ? -25.504 1.268 20.544 1.00 60.66 103 GLY A N 1
ATOM 852 C CA . GLY A 1 103 ? -26.501 0.501 19.791 1.00 60.66 103 GLY A CA 1
ATOM 853 C C . GLY A 1 103 ? -27.791 1.287 19.550 1.00 60.66 103 GLY A C 1
ATOM 854 O O . GLY A 1 103 ? -28.386 1.779 20.508 1.00 60.66 103 GLY A O 1
ATOM 855 N N . ASP A 1 104 ? -28.147 1.430 18.271 1.00 53.97 104 ASP A N 1
ATOM 856 C CA . ASP A 1 104 ? -29.437 1.970 17.830 1.00 53.97 104 ASP A CA 1
ATOM 857 C C . ASP A 1 104 ? -30.606 1.148 18.404 1.00 53.97 104 ASP A C 1
ATOM 859 O O . ASP A 1 104 ? -30.495 -0.105 18.441 1.00 53.97 104 ASP A O 1
#

Sequence (104 aa):
MMCWCSKKAWATRDLFIDWIAEVLSPLVKKYLIQMNLQLHAHNAERFCRSTDLQDFLLIEIKFIKIQFLPPNITQLLQPMDRRVISNLKKFYTKALFGALLLGD

Foldseek 3Di:
DDAPCDPPDPCHLVNVVCCCQPPVQVVVVVVCVVVVHDLPLPDDPDDDDDCPSCVVCCVRRSSDDDDDDDPPCCCVPDPCNPPVVVVVVVVVVVVVVVCVVVDD

Mean predicted aligned error: 10.58 Å

Radius of gyration: 17.93 Å; Cα contacts (8 Å, |Δi|>4): 45; chains: 1; bounding box: 52×40×42 Å

pLDDT: mean 74.19, std 16.55, range [33.34, 96.25]

Solvent-accessible surface area (backbone atoms only — not comparable to full-atom values): 6633 Å² total; per-residue (Å²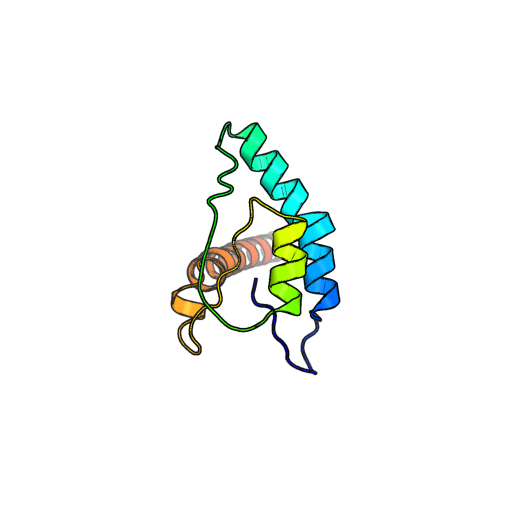): 134,83,83,51,94,46,100,83,45,90,58,46,72,66,61,51,50,51,44,40,65,75,48,49,48,57,52,52,53,52,51,31,60,75,68,74,44,82,82,63,51,72,85,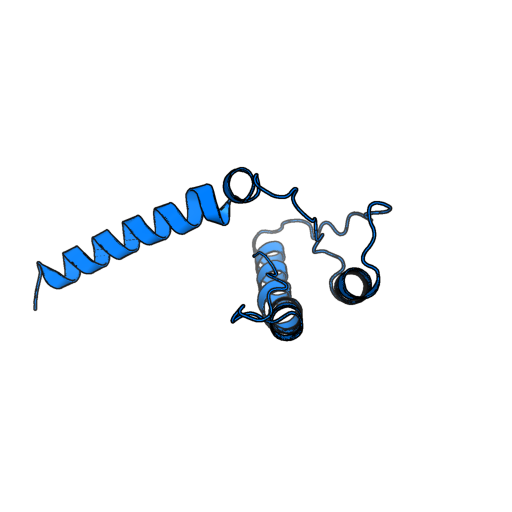78,80,85,84,82,98,58,65,76,67,52,52,56,49,49,71,77,37,62,58,64,86,88,78,89,72,65,83,98,46,46,60,79,72,33,62,54,62,61,47,52,52,52,51,49,50,54,52,49,53,52,52,51,51,49,56,66,73,62,61,130

InterPro domains:
  IPR004875 DDE superfamily endonuclease domain [PF03184] (5-101)

Secondary structure (DSSP, 8-state):
------TT-SS-HHHHHHHIIIIIHHHHHHHHHHTT------------S-HHHHHHHHHH-TT----PPPTT-HHHH-HIIIIIHHHHHHHHHHHHHHHHHS--

Organism: Araneus ventricosus (NCBI:txid182803)